Protein AF-A0A267MIW7-F1 (afdb_monomer)

Sequence (71 aa):
MKLIRFRPYKKYTDEKLISDIQIVFRKIRCYENLEENMRICDEMIYEAKVRNLNCGKETLYKNILMGDGFY

Nearest PDB structures (foldseek):
  7qv3-assembly1_o  TM=4.535E-01  e=9.571E+00  Bacillus subtilis subsp. subtilis str. 168

Structure (mmCIF, N/CA/C/O backbone):
data_AF-A0A267MIW7-F1
#
_entry.id   AF-A0A267MIW7-F1
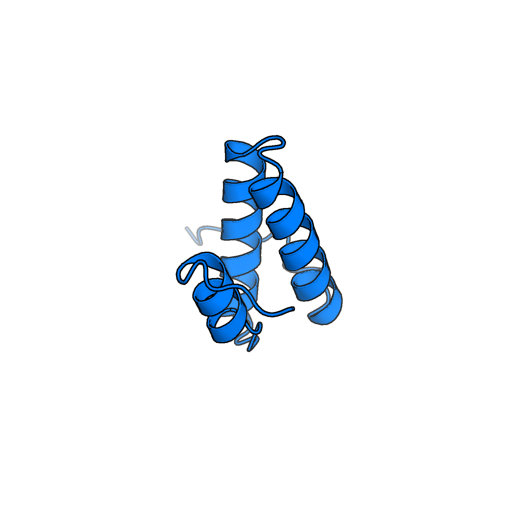#
loop_
_atom_site.group_PDB
_atom_site.id
_atom_site.type_symbol
_atom_site.label_atom_id
_atom_site.label_alt_id
_atom_site.label_comp_id
_atom_site.label_asym_id
_atom_site.label_entity_id
_atom_site.label_seq_id
_atom_site.pdbx_PDB_ins_code
_atom_site.Cartn_x
_atom_site.Cartn_y
_atom_site.Cartn_z
_atom_site.occupancy
_atom_site.B_iso_or_equiv
_atom_site.auth_seq_id
_atom_site.auth_comp_id
_atom_site.auth_asym_id
_atom_site.auth_atom_id
_atom_site.pdbx_PDB_model_num
ATOM 1 N N . MET A 1 1 ? 7.182 -14.116 23.837 1.00 38.69 1 MET A N 1
ATOM 2 C CA . MET A 1 1 ? 7.601 -12.865 23.162 1.00 38.69 1 MET A CA 1
ATOM 3 C C . MET A 1 1 ? 6.450 -12.374 22.297 1.00 38.69 1 MET A C 1
ATOM 5 O O . MET A 1 1 ? 6.068 -13.086 21.378 1.00 38.69 1 MET A O 1
ATOM 9 N N . LYS A 1 2 ? 5.839 -11.220 22.598 1.00 49.62 2 LYS A N 1
ATOM 10 C CA . LYS A 1 2 ? 4.858 -10.624 21.675 1.00 49.62 2 LYS A CA 1
ATOM 11 C C . LYS A 1 2 ? 5.645 -10.106 20.470 1.00 49.62 2 LYS A C 1
ATOM 13 O O . LYS A 1 2 ? 6.368 -9.127 20.606 1.00 49.62 2 LYS A O 1
ATOM 18 N N . LEU A 1 3 ? 5.564 -10.800 19.334 1.00 56.81 3 LEU A N 1
ATOM 19 C CA . LEU A 1 3 ? 6.095 -10.328 18.053 1.00 56.81 3 LEU A CA 1
ATOM 20 C C . LEU A 1 3 ? 5.408 -8.998 17.729 1.00 56.81 3 LEU A C 1
ATOM 22 O O . LEU A 1 3 ? 4.253 -8.973 17.303 1.00 56.81 3 LEU A O 1
ATOM 26 N N . ILE A 1 4 ? 6.094 -7.885 17.990 1.00 57.66 4 ILE A N 1
ATOM 27 C CA . ILE A 1 4 ? 5.634 -6.559 17.587 1.00 57.66 4 ILE A CA 1
ATOM 28 C C . ILE A 1 4 ? 5.795 -6.518 16.070 1.00 57.66 4 ILE A C 1
ATOM 30 O O . ILE A 1 4 ? 6.864 -6.202 15.557 1.00 57.66 4 ILE A O 1
ATOM 34 N N . ARG A 1 5 ? 4.746 -6.898 15.334 1.00 62.62 5 ARG A N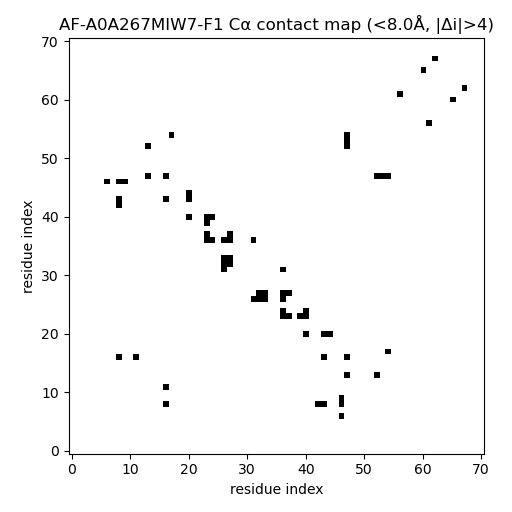 1
ATOM 35 C CA . ARG A 1 5 ? 4.703 -6.640 13.895 1.00 62.62 5 ARG A CA 1
ATOM 36 C C . ARG A 1 5 ? 4.716 -5.127 13.716 1.00 62.62 5 ARG A C 1
ATOM 38 O O . ARG A 1 5 ? 3.792 -4.445 14.164 1.00 62.62 5 ARG A O 1
ATOM 45 N N . PHE A 1 6 ? 5.786 -4.614 13.119 1.00 70.31 6 PHE A N 1
ATOM 46 C CA . PHE A 1 6 ? 5.876 -3.215 12.739 1.00 70.31 6 PHE A CA 1
ATOM 47 C C . PHE A 1 6 ? 4.732 -2.923 11.763 1.00 70.31 6 PHE A C 1
ATOM 49 O O . PHE A 1 6 ? 4.567 -3.621 10.768 1.00 70.31 6 PHE A O 1
ATOM 56 N N . ARG A 1 7 ? 3.884 -1.951 12.104 1.00 73.88 7 ARG A N 1
ATOM 57 C CA . ARG A 1 7 ? 2.744 -1.528 11.281 1.00 73.88 7 ARG A CA 1
ATOM 58 C C . ARG A 1 7 ? 2.981 -0.080 10.859 1.00 73.88 7 ARG A C 1
ATOM 60 O O . ARG A 1 7 ? 2.463 0.821 11.526 1.00 73.88 7 ARG A O 1
ATOM 67 N N . PRO A 1 8 ? 3.780 0.164 9.807 1.00 76.31 8 PRO A N 1
ATOM 68 C CA . PRO A 1 8 ? 4.131 1.520 9.378 1.00 76.31 8 PRO A CA 1
ATOM 69 C C . PRO A 1 8 ? 2.885 2.347 9.036 1.00 76.31 8 PRO A C 1
ATOM 71 O O . PRO A 1 8 ? 2.796 3.529 9.363 1.00 76.31 8 PRO A O 1
ATOM 74 N N . TYR A 1 9 ? 1.864 1.683 8.497 1.00 81.06 9 TYR A N 1
ATOM 75 C CA . TYR A 1 9 ? 0.601 2.287 8.089 1.00 81.06 9 TYR A CA 1
ATOM 76 C C . TYR A 1 9 ? -0.446 2.371 9.211 1.00 81.06 9 TYR A C 1
ATOM 78 O O . TYR A 1 9 ? -1.552 2.847 8.982 1.00 81.06 9 TYR A O 1
ATOM 86 N N . LYS A 1 10 ? -0.122 1.998 10.460 1.00 78.44 10 LYS A N 1
ATOM 87 C CA . LYS A 1 10 ? -1.057 2.110 11.602 1.00 78.44 10 LYS A CA 1
ATOM 88 C C . LYS A 1 10 ? -1.502 3.549 11.881 1.00 78.44 10 LYS A C 1
ATOM 90 O O . LYS A 1 10 ? -2.596 3.764 12.386 1.00 78.44 10 LYS A O 1
ATOM 95 N N . LYS A 1 11 ? -0.659 4.536 11.574 1.00 82.19 11 LYS A N 1
ATOM 96 C CA . LYS A 1 11 ? -0.975 5.961 11.772 1.00 82.19 11 LYS A CA 1
ATOM 97 C C . LYS A 1 11 ? -1.773 6.576 10.622 1.00 82.19 11 LYS A C 1
ATOM 99 O O . LYS A 1 11 ? -2.168 7.731 10.728 1.00 82.19 11 LYS A O 1
ATOM 104 N N . TYR A 1 12 ? -1.966 5.854 9.519 1.00 83.31 12 TYR A N 1
ATOM 105 C CA . TYR A 1 12 ? -2.695 6.397 8.377 1.00 83.31 12 TYR A CA 1
ATOM 106 C C . TYR A 1 12 ? -4.175 6.500 8.721 1.00 83.31 12 TYR A C 1
ATOM 108 O O . TYR A 1 12 ? -4.694 5.650 9.444 1.00 83.31 12 TYR A O 1
ATOM 116 N N . THR A 1 13 ? -4.847 7.526 8.210 1.00 83.31 13 THR A N 1
ATOM 117 C CA . THR A 1 13 ? -6.308 7.536 8.136 1.00 83.31 13 THR A CA 1
ATOM 118 C C . THR A 1 13 ? -6.757 6.596 7.025 1.00 83.31 13 THR A C 1
ATOM 120 O O . THR A 1 13 ? -5.981 6.271 6.124 1.00 83.31 13 THR A O 1
ATOM 123 N N . ASP A 1 14 ? -8.002 6.143 7.091 1.00 79.69 14 ASP A N 1
ATOM 124 C CA . ASP A 1 14 ? -8.523 5.159 6.143 1.00 79.69 14 ASP A CA 1
ATOM 125 C C . ASP A 1 14 ? -8.530 5.707 4.708 1.00 79.69 14 ASP A C 1
ATOM 127 O O . ASP A 1 14 ? -8.078 5.036 3.782 1.00 79.69 14 ASP A O 1
ATOM 131 N N . GLU A 1 15 ? -8.912 6.976 4.540 1.00 78.25 15 GLU A N 1
ATOM 132 C CA . GLU A 1 15 ? -8.861 7.696 3.261 1.00 78.25 15 GLU A CA 1
ATOM 133 C C . GLU A 1 15 ? -7.436 7.797 2.707 1.00 78.25 15 GLU A C 1
ATOM 135 O O . GLU A 1 15 ? -7.202 7.547 1.524 1.00 78.25 15 GLU A O 1
ATOM 140 N N . LYS A 1 16 ? -6.461 8.111 3.570 1.00 81.81 16 LYS A N 1
ATOM 141 C CA . LYS A 1 16 ? -5.056 8.213 3.167 1.00 81.81 16 LYS A CA 1
ATOM 142 C C . LYS A 1 16 ? -4.494 6.857 2.758 1.00 81.81 16 LYS A C 1
ATOM 144 O O . LYS A 1 16 ? -3.779 6.771 1.768 1.00 81.81 16 LYS A O 1
ATOM 149 N N . LEU A 1 17 ? -4.848 5.799 3.487 1.00 83.56 17 LEU A N 1
ATOM 150 C CA . LEU A 1 17 ? -4.443 4.437 3.156 1.00 83.56 17 LEU A CA 1
ATOM 151 C C . LEU A 1 17 ? -4.984 4.018 1.785 1.00 83.56 17 LEU A C 1
ATOM 153 O O . LEU A 1 17 ? -4.231 3.495 0.972 1.00 83.56 17 LEU A O 1
ATOM 157 N N . ILE A 1 18 ? -6.258 4.295 1.504 1.00 80.31 18 ILE A N 1
ATOM 158 C CA . ILE A 1 18 ? -6.879 3.991 0.208 1.00 80.31 18 ILE A CA 1
ATOM 159 C C . ILE A 1 18 ? -6.229 4.803 -0.921 1.00 80.31 18 ILE A C 1
ATOM 161 O O . ILE A 1 18 ? -5.901 4.239 -1.966 1.00 80.31 18 ILE A O 1
ATOM 165 N N . SER A 1 19 ? -6.015 6.103 -0.708 1.00 82.94 19 SER A N 1
ATOM 166 C CA . SER A 1 19 ? -5.376 6.986 -1.689 1.00 82.94 19 SER A CA 1
ATOM 167 C C . SER A 1 19 ? -3.955 6.526 -2.026 1.00 82.94 19 SER A C 1
ATOM 169 O O . SER A 1 19 ? -3.607 6.393 -3.199 1.00 82.94 19 SER A O 1
ATOM 171 N N . ASP A 1 20 ? -3.136 6.226 -1.017 1.00 85.44 20 ASP A N 1
ATOM 172 C CA . ASP A 1 20 ? -1.754 5.791 -1.239 1.00 85.44 20 ASP A CA 1
ATOM 173 C C . ASP A 1 20 ? -1.690 4.404 -1.889 1.00 85.44 20 ASP A C 1
ATOM 175 O O . ASP A 1 20 ? -0.866 4.190 -2.779 1.00 85.44 20 ASP A O 1
ATOM 179 N N . ILE A 1 21 ? -2.614 3.495 -1.554 1.00 84.81 21 ILE A N 1
ATOM 180 C CA . ILE A 1 21 ? -2.764 2.214 -2.258 1.00 84.81 21 ILE A CA 1
ATOM 181 C C . ILE A 1 21 ? -2.980 2.44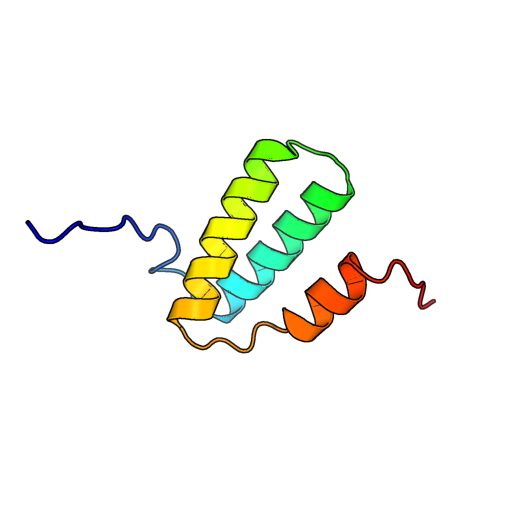8 -3.762 1.00 84.81 21 ILE A C 1
ATOM 183 O O . ILE A 1 21 ? -2.312 1.813 -4.577 1.00 84.81 21 ILE A O 1
ATOM 187 N N . GLN A 1 22 ? -3.868 3.370 -4.154 1.00 82.50 22 GLN A N 1
ATOM 188 C CA . GLN A 1 22 ? -4.118 3.684 -5.569 1.00 82.50 22 GLN A CA 1
ATOM 189 C C . GLN A 1 22 ? -2.889 4.281 -6.270 1.00 82.50 22 GLN A C 1
ATOM 191 O O . GLN A 1 22 ? -2.604 3.934 -7.419 1.00 82.50 22 GLN A O 1
ATOM 196 N N . ILE A 1 23 ? -2.137 5.148 -5.586 1.00 85.94 23 ILE A N 1
ATOM 197 C CA . ILE A 1 23 ? -0.901 5.739 -6.119 1.00 85.94 23 ILE A CA 1
ATOM 198 C C . ILE A 1 23 ? 0.145 4.650 -6.365 1.00 85.94 23 ILE A C 1
ATOM 200 O O . ILE A 1 23 ? 0.722 4.585 -7.452 1.00 85.94 23 ILE A O 1
ATOM 204 N N . VAL A 1 24 ? 0.366 3.770 -5.384 1.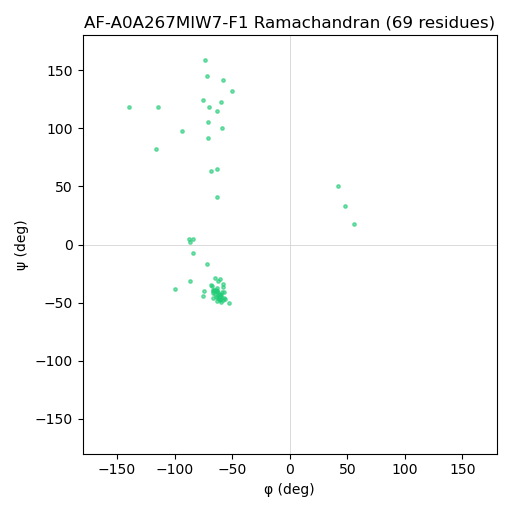00 85.88 24 VAL A N 1
ATOM 205 C CA . VAL A 1 24 ? 1.315 2.657 -5.507 1.00 85.88 24 VAL A CA 1
ATOM 206 C C . VAL A 1 24 ? 0.872 1.704 -6.617 1.00 85.88 24 VAL A C 1
ATOM 208 O O . VAL A 1 24 ? 1.694 1.318 -7.442 1.00 85.88 24 VAL A O 1
ATOM 211 N N . PHE A 1 25 ? -0.427 1.417 -6.746 1.00 81.88 25 PHE A N 1
ATOM 212 C CA . PHE A 1 25 ? -0.954 0.636 -7.870 1.00 81.88 25 PHE A CA 1
ATOM 213 C C . PHE A 1 25 ? -0.660 1.266 -9.235 1.00 81.88 25 PHE A C 1
ATOM 215 O O . PHE A 1 25 ? -0.289 0.555 -10.171 1.00 81.88 25 PHE A O 1
ATOM 222 N N . ARG A 1 26 ? -0.782 2.592 -9.371 1.00 82.88 26 ARG A N 1
ATOM 223 C CA . ARG A 1 26 ? -0.435 3.286 -10.619 1.00 82.88 26 ARG A CA 1
ATOM 224 C C . ARG A 1 26 ? 1.053 3.143 -10.942 1.00 82.88 26 ARG A C 1
ATOM 226 O O . ARG A 1 26 ? 1.389 2.904 -12.097 1.00 82.88 26 ARG A O 1
ATOM 233 N N . LYS A 1 27 ? 1.925 3.227 -9.933 1.00 84.06 27 LYS A N 1
ATOM 234 C CA . LYS A 1 27 ? 3.373 3.024 -10.098 1.00 84.06 27 LYS A CA 1
ATOM 235 C C . LYS A 1 27 ? 3.720 1.594 -10.514 1.00 84.06 27 LYS A C 1
ATOM 237 O O . LYS A 1 27 ? 4.496 1.418 -11.448 1.00 84.06 27 LYS A O 1
ATOM 242 N N . ILE A 1 28 ? 3.068 0.592 -9.909 1.00 82.06 28 ILE A N 1
ATOM 243 C CA . ILE A 1 28 ? 3.177 -0.823 -10.311 1.00 82.06 28 ILE A CA 1
ATOM 244 C C . ILE A 1 28 ? 2.794 -0.984 -11.786 1.00 82.06 28 ILE A C 1
ATOM 246 O O . ILE A 1 28 ? 3.522 -1.619 -12.543 1.00 82.06 28 ILE A O 1
ATOM 250 N N . ARG A 1 29 ? 1.684 -0.369 -12.223 1.00 78.94 29 ARG A N 1
ATOM 251 C CA . ARG A 1 29 ? 1.220 -0.435 -13.621 1.00 78.94 29 ARG A CA 1
ATOM 252 C C . ARG A 1 29 ? 2.187 0.233 -14.606 1.00 78.94 29 ARG A C 1
ATOM 254 O O . ARG A 1 29 ? 2.252 -0.176 -15.760 1.00 78.94 29 ARG A O 1
ATOM 261 N N . CYS A 1 30 ? 2.937 1.236 -14.158 1.00 82.69 30 CYS A N 1
ATOM 262 C CA . CYS A 1 30 ? 3.999 1.880 -14.930 1.00 82.69 30 CYS A CA 1
ATOM 263 C C . CYS A 1 30 ? 5.347 1.134 -14.867 1.00 82.69 30 CYS A C 1
ATOM 265 O O . CYS A 1 30 ? 6.321 1.640 -15.414 1.00 82.69 30 CYS A O 1
ATOM 267 N N . TYR A 1 31 ? 5.415 -0.038 -14.219 1.00 78.94 31 TYR A N 1
ATOM 268 C CA . TYR A 1 31 ? 6.640 -0.821 -13.990 1.00 78.94 31 TYR A CA 1
ATOM 269 C C . TYR A 1 31 ? 7.765 -0.051 -13.273 1.00 78.94 31 TYR A C 1
ATOM 271 O O . TYR A 1 31 ? 8.919 -0.477 -13.271 1.00 78.94 31 TYR A O 1
ATOM 279 N N . GLU A 1 32 ? 7.438 1.062 -12.617 1.00 73.44 32 GLU A N 1
ATOM 280 C CA . GLU A 1 32 ? 8.388 1.830 -11.819 1.00 73.44 32 GLU A CA 1
ATOM 281 C C . GLU A 1 32 ? 8.629 1.082 -10.505 1.00 73.44 32 GLU A C 1
ATOM 283 O O . GLU A 1 32 ? 7.667 0.778 -9.800 1.00 73.44 32 GLU A O 1
ATOM 288 N N . ASN A 1 33 ? 9.887 0.765 -10.178 1.00 81.44 33 ASN A N 1
ATOM 289 C CA . ASN A 1 33 ? 10.293 0.099 -8.930 1.00 81.44 33 ASN A CA 1
ATOM 290 C C . ASN A 1 33 ? 9.350 -1.050 -8.515 1.00 81.44 33 ASN A C 1
ATOM 292 O O . ASN A 1 33 ? 8.849 -1.079 -7.392 1.00 81.44 33 ASN A O 1
ATOM 296 N N . LEU A 1 34 ? 9.067 -1.965 -9.451 1.00 78.94 34 LEU A N 1
ATOM 297 C CA . LEU A 1 34 ? 7.995 -2.959 -9.342 1.00 78.94 34 LEU A CA 1
ATOM 298 C C . LEU A 1 34 ? 8.047 -3.776 -8.042 1.00 78.94 34 LEU A C 1
ATOM 300 O O . LEU A 1 34 ? 7.039 -3.860 -7.350 1.00 78.94 34 LEU A O 1
ATOM 304 N N . GLU A 1 35 ? 9.207 -4.338 -7.693 1.00 83.00 35 GLU A N 1
ATOM 305 C CA . GLU A 1 35 ? 9.383 -5.136 -6.467 1.00 83.00 35 GLU A CA 1
ATOM 306 C C . GLU A 1 35 ? 9.107 -4.325 -5.196 1.00 83.00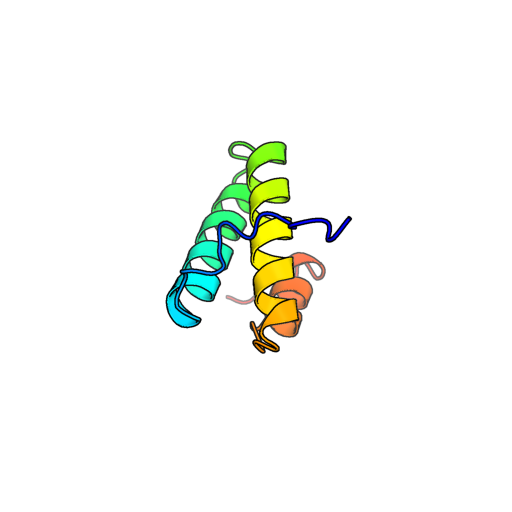 35 GLU A C 1
ATOM 308 O O . GLU A 1 35 ? 8.392 -4.779 -4.300 1.00 83.00 35 GLU A O 1
ATOM 313 N N . GLU A 1 36 ? 9.643 -3.105 -5.121 1.00 84.56 36 GLU A N 1
ATOM 314 C CA . GLU A 1 36 ? 9.467 -2.234 -3.960 1.00 84.56 36 GLU A CA 1
ATOM 315 C C . GLU A 1 36 ? 8.008 -1.792 -3.829 1.00 84.56 36 GLU A C 1
ATOM 317 O O . GLU A 1 36 ? 7.413 -1.901 -2.756 1.00 84.56 36 GLU A O 1
ATOM 322 N N . ASN A 1 37 ? 7.393 -1.371 -4.934 1.00 83.38 37 ASN A N 1
ATOM 323 C CA . ASN A 1 37 ? 6.000 -0.953 -4.950 1.00 83.38 37 ASN A CA 1
ATOM 324 C C . ASN A 1 37 ? 5.043 -2.123 -4.685 1.00 83.38 37 ASN A C 1
ATOM 326 O O . ASN A 1 37 ? 4.055 -1.930 -3.982 1.00 83.38 37 ASN A O 1
ATOM 330 N N . MET A 1 38 ? 5.333 -3.338 -5.163 1.00 81.25 38 MET A N 1
ATOM 331 C CA . MET A 1 38 ? 4.567 -4.539 -4.803 1.00 81.25 38 MET A CA 1
ATOM 332 C C . MET 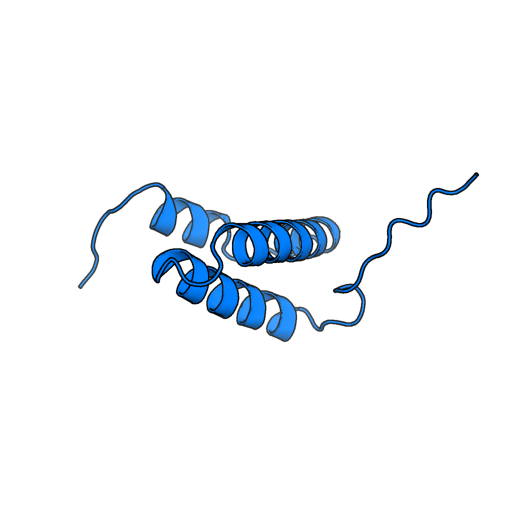A 1 38 ? 4.641 -4.810 -3.301 1.00 81.25 38 MET A C 1
ATOM 334 O O . MET A 1 38 ? 3.602 -4.981 -2.667 1.00 81.25 38 MET A O 1
ATOM 338 N N . ARG A 1 39 ? 5.841 -4.759 -2.709 1.00 85.25 39 ARG A N 1
ATOM 339 C CA . ARG A 1 39 ? 6.025 -4.951 -1.265 1.00 85.25 39 ARG A CA 1
ATOM 340 C C . ARG A 1 39 ? 5.270 -3.902 -0.443 1.00 85.25 39 ARG A C 1
ATOM 342 O O . ARG A 1 39 ? 4.564 -4.257 0.499 1.00 85.25 39 ARG A O 1
ATOM 349 N N . ILE A 1 40 ? 5.382 -2.627 -0.819 1.00 85.62 40 ILE A N 1
ATOM 350 C CA . ILE A 1 40 ? 4.650 -1.517 -0.190 1.00 85.62 40 ILE A CA 1
ATOM 351 C C . ILE A 1 40 ? 3.139 -1.733 -0.316 1.00 85.62 40 ILE A C 1
ATOM 353 O O . ILE A 1 40 ? 2.397 -1.550 0.652 1.00 85.62 40 ILE A O 1
ATOM 357 N N . CYS A 1 41 ? 2.679 -2.150 -1.498 1.00 85.19 41 CYS A N 1
ATOM 358 C CA . CYS A 1 41 ? 1.277 -2.441 -1.743 1.00 85.19 41 CYS A CA 1
ATOM 359 C C . CYS A 1 41 ? 0.791 -3.554 -0.809 1.00 85.19 41 CYS A C 1
ATOM 361 O O . CYS A 1 41 ? -0.200 -3.350 -0.115 1.00 85.19 41 CYS A O 1
ATOM 363 N N . ASP A 1 42 ? 1.507 -4.676 -0.700 1.00 83.75 42 ASP A N 1
ATOM 364 C CA . ASP A 1 42 ? 1.163 -5.783 0.202 1.00 83.75 42 ASP A CA 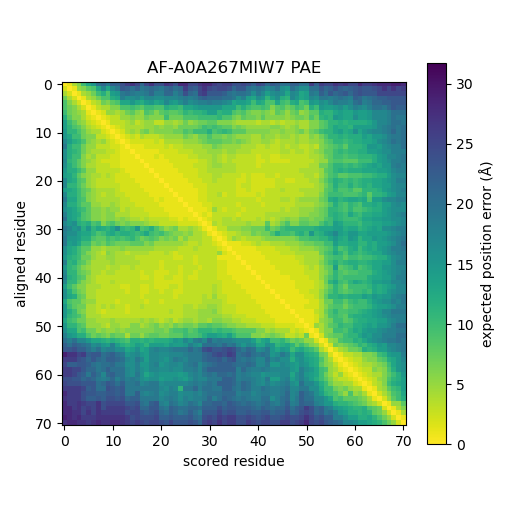1
ATOM 365 C C . ASP A 1 42 ? 1.054 -5.353 1.674 1.00 83.75 42 ASP A C 1
ATOM 367 O O . ASP A 1 42 ? 0.109 -5.740 2.371 1.00 83.75 42 ASP A O 1
ATOM 371 N N . GLU A 1 43 ? 1.960 -4.497 2.153 1.00 86.62 43 GLU A N 1
ATOM 372 C CA . GLU A 1 43 ? 1.902 -3.978 3.522 1.00 86.62 43 GLU A CA 1
ATOM 373 C C . GLU A 1 43 ? 0.688 -3.059 3.757 1.00 86.62 43 GLU A C 1
ATOM 375 O O . GLU A 1 43 ? 0.003 -3.182 4.779 1.00 86.62 43 GLU A O 1
ATOM 380 N N . MET A 1 44 ? 0.364 -2.174 2.809 1.00 85.00 44 MET A N 1
ATOM 381 C CA . MET A 1 44 ? -0.828 -1.317 2.895 1.00 85.00 44 MET A CA 1
ATOM 382 C C . MET A 1 44 ? -2.126 -2.133 2.802 1.00 85.00 44 MET A C 1
ATOM 384 O O . MET A 1 44 ? -3.095 -1.891 3.522 1.00 85.00 44 MET A O 1
ATOM 388 N N . ILE A 1 45 ? -2.130 -3.148 1.940 1.00 81.56 45 ILE A N 1
ATOM 389 C CA . ILE A 1 45 ? -3.198 -4.133 1.761 1.00 81.56 45 ILE A CA 1
ATOM 390 C C . ILE A 1 45 ? -3.464 -4.895 3.060 1.00 81.56 45 ILE A C 1
ATOM 392 O O . ILE A 1 45 ? -4.624 -5.113 3.422 1.00 81.56 45 ILE A O 1
ATOM 396 N N . TYR A 1 46 ? -2.403 -5.325 3.739 1.00 83.44 46 TYR A N 1
ATOM 397 C CA . TYR A 1 46 ? -2.496 -6.000 5.024 1.00 83.44 46 TYR A CA 1
ATOM 398 C C . TYR A 1 46 ? -3.113 -5.072 6.070 1.00 83.44 46 TYR A C 1
ATOM 400 O O . TYR A 1 46 ? -4.044 -5.469 6.767 1.00 83.44 46 TYR A O 1
ATOM 408 N N . GLU A 1 47 ? -2.663 -3.819 6.137 1.00 82.81 47 GLU A N 1
ATOM 409 C CA . GLU A 1 47 ? -3.215 -2.825 7.056 1.00 82.81 47 GLU A CA 1
ATOM 410 C C . GLU A 1 47 ? -4.710 -2.571 6.801 1.00 82.81 47 GLU A C 1
ATOM 412 O O . GLU A 1 47 ? -5.498 -2.545 7.748 1.00 82.81 47 GLU A O 1
ATOM 417 N N . ALA A 1 48 ? -5.117 -2.468 5.534 1.00 81.06 48 ALA A N 1
ATOM 418 C CA . ALA A 1 48 ? -6.516 -2.307 5.153 1.00 81.06 48 ALA A CA 1
ATOM 419 C C . ALA A 1 48 ? -7.379 -3.501 5.592 1.00 81.06 48 ALA A C 1
ATOM 421 O O . ALA A 1 48 ? -8.454 -3.309 6.160 1.00 81.06 48 ALA A O 1
ATOM 422 N N . LYS A 1 49 ? -6.877 -4.731 5.406 1.00 79.31 49 LYS A N 1
ATOM 423 C CA . LYS A 1 49 ? -7.539 -5.957 5.882 1.00 79.31 49 LYS A CA 1
ATOM 424 C C . LYS A 1 49 ? -7.669 -5.979 7.404 1.00 79.31 49 LYS A C 1
ATOM 426 O O . LYS A 1 49 ? -8.731 -6.304 7.919 1.00 79.31 49 LYS A O 1
ATOM 431 N N . VAL A 1 50 ? -6.614 -5.605 8.133 1.00 83.44 50 VAL A N 1
ATOM 432 C CA . VAL A 1 50 ? -6.634 -5.566 9.607 1.00 83.44 50 VAL A CA 1
ATOM 433 C C . VAL A 1 50 ? -7.673 -4.572 10.131 1.00 83.44 50 VAL A C 1
ATOM 435 O O . VAL A 1 50 ? -8.240 -4.783 11.201 1.00 83.44 50 VAL A O 1
ATOM 438 N N . ARG A 1 51 ? -7.934 -3.498 9.388 1.00 76.06 51 ARG A N 1
ATOM 439 C CA . ARG A 1 51 ? -8.924 -2.475 9.739 1.00 76.06 51 ARG A CA 1
ATOM 440 C C . ARG A 1 51 ? -10.344 -2.793 9.262 1.00 76.06 51 ARG A C 1
ATOM 442 O O . ARG A 1 51 ? -11.222 -1.966 9.469 1.00 76.06 51 ARG A O 1
ATOM 449 N N . ASN A 1 52 ? -10.577 -3.952 8.632 1.00 70.44 52 ASN A N 1
ATOM 450 C CA . ASN A 1 52 ? -11.834 -4.261 7.932 1.00 70.44 52 ASN A CA 1
ATOM 451 C C . ASN A 1 52 ? -12.275 -3.128 6.997 1.00 70.44 52 ASN A C 1
ATOM 453 O O . ASN A 1 52 ? -13.464 -2.876 6.805 1.00 70.44 52 ASN A O 1
ATOM 457 N N . LEU A 1 53 ? -11.306 -2.431 6.403 1.00 68.69 53 LEU A N 1
ATOM 458 C CA . LEU A 1 53 ? -11.637 -1.485 5.365 1.00 68.69 53 LEU A CA 1
ATOM 459 C C . LEU A 1 53 ? -12.089 -2.311 4.177 1.00 68.69 53 LEU A C 1
ATOM 461 O O . LEU A 1 53 ? -11.295 -3.052 3.588 1.00 68.69 53 LEU A O 1
ATOM 465 N N . ASN A 1 54 ? -13.345 -2.103 3.788 1.00 56.97 54 ASN A N 1
ATOM 466 C CA . ASN A 1 54 ? -13.772 -2.261 2.408 1.00 56.97 54 ASN A CA 1
ATOM 467 C C . ASN A 1 54 ? -13.015 -1.219 1.576 1.00 56.97 54 ASN A C 1
ATOM 469 O O . ASN A 1 54 ? -13.576 -0.295 0.999 1.00 56.97 54 ASN A O 1
ATOM 473 N N . CYS A 1 55 ? -11.690 -1.369 1.501 1.00 53.56 55 CYS A N 1
ATOM 474 C CA . CYS A 1 55 ? -10.985 -0.995 0.302 1.00 53.56 55 CYS A CA 1
ATOM 475 C C . CYS A 1 55 ? -11.765 -1.678 -0.805 1.00 53.56 55 CYS A C 1
ATOM 477 O O . CYS A 1 55 ? -12.045 -2.876 -0.698 1.00 53.56 55 CYS A O 1
ATOM 479 N N . GLY A 1 56 ? -12.085 -0.950 -1.866 1.00 50.38 56 GLY A N 1
ATOM 480 C CA . GLY A 1 56 ? -12.587 -1.540 -3.096 1.00 50.38 56 GLY A CA 1
ATOM 481 C C . GLY A 1 56 ? -11.544 -2.452 -3.736 1.00 50.3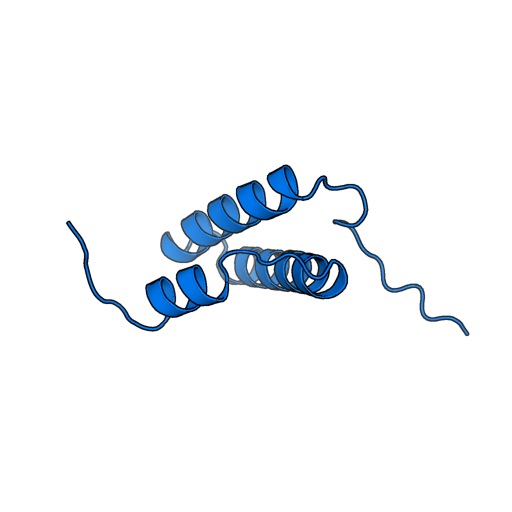8 56 GLY A C 1
ATOM 482 O O . GLY A 1 56 ? -11.367 -2.377 -4.927 1.00 50.38 56 GLY A O 1
ATOM 483 N N . LYS A 1 57 ? -10.801 -3.258 -2.971 1.00 49.09 57 LYS A N 1
ATOM 484 C CA . LYS A 1 57 ? -9.909 -4.340 -3.347 1.00 49.09 57 LYS A CA 1
ATOM 485 C C . LYS A 1 57 ? -10.642 -5.392 -4.143 1.00 49.09 57 LYS A C 1
ATOM 487 O O . LYS A 1 57 ? -10.032 -5.908 -5.055 1.00 49.09 57 LYS A O 1
ATOM 492 N N . GLU A 1 58 ? -11.903 -5.697 -3.845 1.00 48.75 58 GLU A N 1
ATOM 493 C CA . GLU A 1 58 ? -12.693 -6.551 -4.739 1.00 48.75 58 GLU A CA 1
ATOM 494 C C . GLU A 1 58 ? -12.882 -5.886 -6.104 1.00 48.75 58 GLU A C 1
ATOM 496 O O . GLU A 1 58 ? -12.755 -6.553 -7.123 1.00 48.75 58 GLU A O 1
ATOM 501 N N . THR A 1 59 ? -13.065 -4.566 -6.141 1.00 52.16 59 THR A N 1
ATOM 502 C CA . THR A 1 59 ? -13.152 -3.778 -7.379 1.00 52.16 59 THR A CA 1
ATOM 503 C C . THR A 1 59 ? -11.784 -3.582 -8.055 1.00 52.16 59 THR A C 1
ATOM 505 O O . THR A 1 59 ? -11.670 -3.705 -9.264 1.00 52.16 59 THR A O 1
ATOM 508 N N . LEU A 1 60 ? -10.720 -3.337 -7.290 1.00 50.06 60 LEU A N 1
ATOM 509 C CA . LEU A 1 60 ? -9.353 -3.067 -7.739 1.00 50.06 60 LEU A CA 1
ATOM 510 C C . LEU A 1 60 ? -8.675 -4.355 -8.200 1.00 50.06 60 LEU A C 1
ATOM 512 O O . LEU A 1 60 ? -8.091 -4.354 -9.270 1.00 50.06 60 LEU A O 1
ATOM 516 N N . TYR A 1 61 ? -8.792 -5.468 -7.466 1.00 49.41 61 TYR A N 1
ATOM 517 C CA . TYR A 1 61 ? -8.323 -6.772 -7.947 1.00 49.41 61 TYR A CA 1
ATOM 518 C C . TYR A 1 61 ? -9.131 -7.244 -9.152 1.00 49.41 61 TYR A C 1
ATOM 520 O O . TYR A 1 61 ? -8.514 -7.773 -10.068 1.00 49.41 61 TYR A O 1
ATOM 528 N N . LYS A 1 62 ? -10.460 -7.034 -9.202 1.00 50.03 62 LYS A N 1
ATOM 529 C CA . LYS A 1 62 ? -11.233 -7.314 -10.427 1.00 50.03 62 LYS A CA 1
ATOM 530 C C . LYS A 1 62 ? -10.697 -6.510 -11.609 1.00 50.03 62 LYS A C 1
ATOM 532 O O . LYS A 1 62 ? -10.396 -7.113 -12.624 1.00 50.03 62 LYS A O 1
ATOM 537 N N . ASN A 1 63 ? -10.465 -5.209 -11.445 1.00 48.12 63 ASN A N 1
ATOM 538 C CA . ASN A 1 63 ? -9.954 -4.342 -12.514 1.00 48.12 63 ASN A CA 1
ATOM 539 C C . ASN A 1 63 ? -8.474 -4.581 -12.881 1.00 48.12 63 ASN A C 1
ATOM 541 O O . ASN A 1 63 ? -8.019 -4.091 -13.910 1.00 48.12 63 ASN A O 1
ATOM 545 N N . ILE A 1 64 ? -7.697 -5.266 -12.032 1.00 45.41 64 ILE A N 1
ATOM 546 C CA . ILE A 1 64 ? -6.265 -5.538 -12.254 1.00 45.41 64 ILE A CA 1
ATOM 547 C C . ILE A 1 64 ? -6.033 -6.962 -12.786 1.00 45.41 64 ILE A C 1
ATOM 549 O O . ILE A 1 64 ? -5.162 -7.149 -13.629 1.00 45.41 64 ILE A O 1
ATOM 553 N N . LEU A 1 65 ? -6.784 -7.965 -12.310 1.00 46.06 65 LEU A N 1
ATOM 554 C CA . LEU A 1 65 ? -6.674 -9.355 -12.780 1.00 46.06 65 LEU A CA 1
ATOM 555 C C . LEU A 1 65 ? -7.542 -9.638 -14.012 1.00 46.06 65 LEU A C 1
ATOM 557 O O . LEU A 1 65 ? -7.156 -10.470 -14.829 1.00 46.06 65 LEU A O 1
ATOM 561 N N . MET A 1 66 ? -8.687 -8.966 -14.164 1.00 41.56 66 MET A N 1
ATOM 562 C CA . MET A 1 66 ? -9.419 -8.932 -15.431 1.00 41.56 66 MET A CA 1
ATOM 563 C C . MET A 1 66 ? -8.946 -7.690 -16.174 1.00 41.56 66 MET A C 1
ATOM 565 O O . MET A 1 66 ? -9.374 -6.577 -15.877 1.00 41.56 66 MET A O 1
ATOM 569 N N . GLY A 1 67 ? -7.999 -7.865 -17.091 1.00 47.03 67 GLY A N 1
ATOM 570 C CA . GLY A 1 67 ? -7.566 -6.820 -18.011 1.00 47.03 67 GLY A CA 1
ATOM 571 C C . GLY A 1 67 ? -8.658 -6.465 -19.020 1.00 47.03 67 GLY A C 1
ATOM 572 O O . GLY A 1 67 ? -8.454 -6.653 -20.211 1.00 47.03 67 GLY A O 1
ATOM 573 N N . ASP A 1 68 ? -9.793 -5.951 -18.556 1.00 41.75 68 ASP A N 1
ATOM 574 C CA . ASP A 1 68 ? -10.901 -5.542 -19.410 1.00 41.75 68 ASP A CA 1
ATOM 575 C C . ASP A 1 68 ? -11.103 -4.035 -19.322 1.00 41.75 68 ASP A C 1
ATOM 577 O O . ASP A 1 68 ? -11.340 -3.448 -18.261 1.00 41.75 68 ASP A O 1
ATOM 581 N N . GLY A 1 69 ? -10.926 -3.414 -20.486 1.00 48.88 69 GLY A N 1
ATOM 582 C CA . GLY A 1 69 ? -11.092 -1.995 -20.699 1.00 48.88 69 GLY A CA 1
ATOM 583 C C . GLY A 1 69 ? -12.489 -1.529 -20.328 1.00 48.88 69 GLY A C 1
ATOM 584 O O . GLY A 1 69 ? -13.477 -2.179 -20.646 1.00 48.88 69 GLY A O 1
ATOM 585 N N . PHE A 1 70 ? -12.564 -0.350 -19.726 1.00 43.56 70 PHE A N 1
ATOM 586 C CA . PHE A 1 70 ? -13.752 0.479 -19.832 1.00 43.56 70 PHE A CA 1
ATOM 587 C C . PHE A 1 70 ? -13.334 1.940 -20.006 1.00 43.56 70 PHE A C 1
ATOM 589 O O . PHE A 1 70 ? -12.702 2.517 -19.120 1.00 43.56 70 PHE A O 1
ATOM 596 N N . TYR A 1 71 ? -13.757 2.442 -21.173 1.00 39.94 71 TYR A N 1
ATOM 597 C CA . TYR A 1 71 ? -13.627 3.759 -21.809 1.00 39.94 71 TYR A CA 1
ATOM 598 C C . TYR A 1 71 ? -12.240 4.218 -22.266 1.00 39.94 71 TYR A C 1
ATOM 600 O O . TYR A 1 71 ? -11.425 4.668 -21.434 1.00 39.94 71 TYR A O 1
#

Radius of gyration: 13.35 Å; Cα contacts (8 Å, |Δi|>4): 36; chains: 1; bounding box: 24×21×45 Å

Mean predicted aligned error: 10.04 Å

Solvent-accessible surface area (backbone atoms only — not comparable to full-atom values): 4370 Å² total; per-residue (Å²): 130,86,81,77,75,84,59,89,66,70,81,52,52,73,70,56,48,53,51,51,48,53,52,37,49,53,35,40,76,68,60,48,64,40,7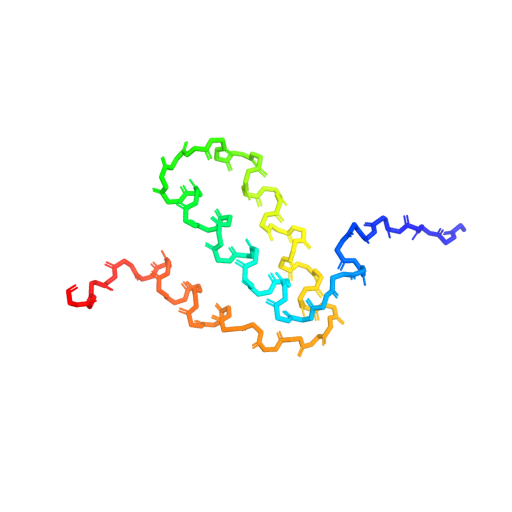0,61,33,49,52,52,40,52,54,54,51,49,51,35,57,77,68,68,49,82,56,61,50,72,57,50,50,46,59,63,74,44,86,68,88,82,137

Foldseek 3Di:
DPPPDDQVCPPPDPVRLLVVLVVLVVCCVVVNVNVVSVVVNVSSVVVCVVVVNPSVCVVVVCCVVPVDDDD

Secondary structure (DSSP, 8-state):
-------GGGGS-HHHHHHHHHHHHHHHHTTTTHHHHHHHHHHHHHHHHHTT---THHHHHHHHHS-----

Organism: NCBI:txid1478221

pLDDT: mean 70.76, std 15.76, range [38.69, 86.62]